Protein AF-A0A2N9JBZ3-F1 (afdb_monomer)

Foldseek 3Di:
DDPLADDLVLVLVLLVLLLVCDPPHPRDDPVSLVSQLSNCLVQQQVVLQVCCCVPPVDHDDSSVLSVLLVVLSNVCSVPPLNVCSNPDPCNSVSSNVSSSVVVVVVVVVVVVVVVVVVVVVVVVVPPDPPDPDDPPPDDDDDDDDDDD

Secondary structure (DSSP, 8-state):
-------HHHHHHHHHHHHH-BTTB----HHHHHHHHHHHHHHTHHHHHHHHHHHH-----HHHHHHHHHHHHHHTTTSHHHHHHHH-S-HHHHHHHHHHHHHHHHHHHHHHHHHHHHHHHHHHHHS---------------------

Radius of gyration: 30.94 Å; Cα contacts (8 Å, |Δi|>4): 109; chains: 1; bounding box: 44×49×118 Å

Structure (mmCIF, N/CA/C/O backbone):
data_AF-A0A2N9JBZ3-F1
#
_entry.id   AF-A0A2N9JBZ3-F1
#
loop_
_atom_site.group_PDB
_atom_site.id
_atom_site.type_symbol
_atom_site.label_atom_id
_atom_site.label_alt_id
_atom_site.label_comp_id
_atom_site.label_asym_id
_atom_site.label_entity_id
_atom_site.label_seq_id
_atom_site.pdbx_PDB_ins_code
_atom_site.Cartn_x
_atom_site.Cartn_y
_atom_site.Cartn_z
_atom_site.occupancy
_atom_site.B_iso_or_equiv
_atom_site.auth_seq_id
_atom_site.auth_comp_id
_atom_site.auth_asym_id
_atom_site.auth_atom_id
_atom_site.pdbx_PDB_model_num
ATOM 1 N N . MET A 1 1 ? 6.261 12.695 -20.247 1.00 36.09 1 MET A N 1
ATOM 2 C CA . MET A 1 1 ? 5.105 11.804 -20.006 1.00 36.09 1 MET A CA 1
ATOM 3 C C . MET A 1 1 ? 5.657 10.422 -19.700 1.00 36.09 1 MET A C 1
ATOM 5 O O . MET A 1 1 ? 6.006 9.692 -20.615 1.00 36.09 1 MET A O 1
ATOM 9 N N . THR A 1 2 ? 5.886 10.118 -18.426 1.00 45.91 2 THR A N 1
ATOM 10 C CA . THR A 1 2 ? 6.447 8.836 -17.981 1.00 45.91 2 THR A CA 1
ATOM 11 C C . THR A 1 2 ? 5.326 7.803 -17.919 1.00 45.91 2 THR A C 1
ATOM 13 O O . THR A 1 2 ? 4.307 8.036 -17.275 1.00 45.91 2 THR A O 1
ATOM 16 N N . ASN A 1 3 ? 5.488 6.685 -18.629 1.00 50.50 3 ASN A N 1
ATOM 17 C CA . ASN A 1 3 ? 4.569 5.548 -18.582 1.00 50.50 3 ASN A CA 1
ATOM 18 C C . ASN A 1 3 ? 4.510 5.013 -17.143 1.00 50.50 3 ASN A C 1
ATOM 20 O O . ASN A 1 3 ? 5.393 4.287 -16.703 1.00 50.50 3 ASN A O 1
ATOM 24 N N . ALA A 1 4 ? 3.490 5.433 -16.396 1.00 57.44 4 ALA A N 1
ATOM 25 C CA . ALA A 1 4 ? 3.392 5.252 -14.949 1.00 57.44 4 ALA A CA 1
ATOM 26 C C . ALA A 1 4 ? 2.826 3.883 -14.522 1.00 57.44 4 ALA A C 1
ATOM 28 O O . ALA A 1 4 ? 2.549 3.656 -13.346 1.00 57.44 4 ALA A O 1
ATOM 29 N N . SER A 1 5 ? 2.640 2.954 -15.460 1.00 71.44 5 SER A N 1
ATOM 30 C CA . SER A 1 5 ? 2.170 1.608 -15.147 1.00 71.44 5 SER A CA 1
ATOM 31 C C . SER A 1 5 ? 3.361 0.676 -14.973 1.00 71.44 5 SER A C 1
ATOM 33 O O . SER A 1 5 ? 3.724 -0.040 -15.909 1.00 71.44 5 SER A O 1
ATOM 35 N N . TRP A 1 6 ? 3.957 0.675 -13.780 1.00 85.69 6 TRP A N 1
ATOM 36 C CA . TRP A 1 6 ? 4.920 -0.370 -13.460 1.00 85.69 6 TRP A CA 1
ATOM 37 C C . TRP A 1 6 ? 4.285 -1.749 -13.652 1.00 85.69 6 TRP A C 1
ATOM 39 O O . TRP A 1 6 ? 3.124 -1.981 -13.280 1.00 85.69 6 TRP A O 1
ATOM 49 N N . ARG A 1 7 ? 5.057 -2.650 -14.251 1.00 88.12 7 ARG A N 1
ATOM 50 C CA . ARG A 1 7 ? 4.755 -4.075 -14.361 1.00 88.12 7 ARG A CA 1
ATOM 51 C C . ARG A 1 7 ? 5.254 -4.822 -13.129 1.00 88.12 7 ARG A C 1
ATOM 53 O O . ARG A 1 7 ? 6.049 -4.315 -12.341 1.00 88.12 7 ARG A O 1
ATOM 60 N N . ASP A 1 8 ? 4.790 -6.052 -12.978 1.00 92.25 8 ASP A N 1
ATOM 61 C CA . ASP A 1 8 ? 5.157 -6.943 -11.874 1.00 92.25 8 ASP A CA 1
ATOM 62 C C . ASP A 1 8 ? 6.672 -7.159 -11.787 1.00 92.25 8 ASP A C 1
ATOM 64 O O . ASP A 1 8 ? 7.244 -7.131 -10.700 1.00 92.25 8 ASP A O 1
ATOM 68 N N . ASP A 1 9 ? 7.339 -7.303 -12.932 1.00 90.56 9 ASP A N 1
ATOM 69 C CA . ASP A 1 9 ? 8.790 -7.492 -12.980 1.00 90.56 9 ASP A CA 1
ATOM 70 C C . ASP A 1 9 ? 9.558 -6.237 -12.557 1.00 90.56 9 ASP A C 1
ATOM 72 O O . ASP A 1 9 ? 10.596 -6.350 -11.911 1.00 90.56 9 ASP A O 1
ATOM 76 N N . GLU A 1 10 ? 9.033 -5.042 -12.843 1.00 92.38 10 GLU A N 1
ATOM 77 C CA . GLU A 1 10 ? 9.632 -3.780 -12.388 1.00 92.38 10 GLU A CA 1
ATOM 78 C C . GLU A 1 10 ? 9.510 -3.635 -10.867 1.00 92.38 10 GLU A C 1
ATOM 80 O O . GLU A 1 10 ? 10.472 -3.244 -10.208 1.00 92.38 10 GLU A O 1
ATOM 85 N N . LEU A 1 11 ? 8.373 -4.046 -10.291 1.00 92.50 11 LEU A N 1
ATOM 86 C CA . LEU A 1 11 ? 8.202 -4.119 -8.839 1.00 92.50 11 LEU A CA 1
ATOM 87 C C . LEU A 1 11 ? 9.192 -5.108 -8.204 1.00 92.50 11 LEU A C 1
ATOM 89 O O . LEU A 1 11 ? 9.850 -4.770 -7.221 1.00 92.50 11 LEU A O 1
ATOM 93 N N . ARG A 1 12 ? 9.338 -6.314 -8.766 1.00 92.38 12 ARG A N 1
ATOM 94 C CA . ARG A 1 12 ? 10.290 -7.318 -8.255 1.00 92.38 12 ARG A CA 1
ATOM 95 C C . ARG A 1 12 ? 11.740 -6.869 -8.410 1.00 92.38 12 ARG A C 1
ATOM 97 O O . ARG A 1 12 ? 12.544 -7.109 -7.509 1.00 92.38 12 ARG A O 1
ATOM 104 N N . ALA A 1 13 ? 12.082 -6.210 -9.516 1.00 91.06 13 ALA A N 1
ATOM 105 C CA . ALA A 1 13 ? 13.412 -5.656 -9.743 1.00 91.06 13 ALA A CA 1
ATOM 106 C C . ALA A 1 13 ? 13.731 -4.560 -8.720 1.00 91.06 13 ALA A C 1
ATOM 108 O O . ALA A 1 13 ? 14.790 -4.596 -8.097 1.00 91.06 13 ALA A O 1
ATOM 109 N N . PHE A 1 14 ? 12.791 -3.644 -8.477 1.00 91.81 14 PHE A N 1
ATOM 110 C CA . PHE A 1 14 ? 12.924 -2.617 -7.447 1.00 91.81 14 PHE A CA 1
ATOM 111 C C . PHE A 1 14 ? 13.066 -3.219 -6.045 1.00 91.81 14 PHE A C 1
ATOM 113 O O . PHE A 1 14 ? 13.975 -2.850 -5.305 1.00 91.81 14 PHE A O 1
ATOM 120 N N . PHE A 1 15 ? 12.233 -4.202 -5.695 1.00 90.50 15 PHE A N 1
ATOM 121 C CA . PHE A 1 15 ? 12.329 -4.894 -4.409 1.00 90.50 15 PHE A CA 1
ATOM 122 C C . PHE A 1 15 ? 13.661 -5.640 -4.242 1.00 90.50 15 PHE A C 1
ATOM 124 O O . PHE A 1 15 ? 14.278 -5.606 -3.178 1.00 90.50 15 PHE A O 1
ATOM 131 N N . SER A 1 16 ? 14.152 -6.267 -5.312 1.00 89.25 16 SER A N 1
ATOM 132 C CA . SER A 1 16 ? 15.467 -6.914 -5.323 1.00 89.25 16 SER A CA 1
ATOM 133 C C . SER A 1 16 ? 16.596 -5.901 -5.141 1.00 89.25 16 SER A C 1
ATOM 135 O O . SER A 1 16 ? 17.533 -6.172 -4.394 1.00 89.25 16 SER A O 1
ATOM 137 N N . ALA A 1 17 ? 16.495 -4.723 -5.764 1.00 88.62 17 ALA A N 1
ATOM 138 C CA . ALA A 1 17 ? 17.455 -3.635 -5.595 1.00 88.62 17 ALA A CA 1
ATOM 139 C C . ALA A 1 17 ? 17.450 -3.079 -4.161 1.00 88.62 17 ALA A C 1
ATOM 141 O O . ALA A 1 17 ? 18.520 -2.848 -3.600 1.00 88.62 17 ALA A O 1
ATOM 142 N N . LEU A 1 18 ? 16.274 -2.937 -3.532 1.00 87.38 18 LEU A N 1
ATOM 143 C CA . LEU A 1 18 ? 16.172 -2.574 -2.113 1.00 87.38 18 LEU A CA 1
ATOM 144 C C . LEU A 1 18 ? 16.892 -3.597 -1.223 1.00 87.38 18 LEU A C 1
ATOM 146 O O . LEU A 1 18 ? 17.635 -3.222 -0.320 1.00 87.38 18 LEU A O 1
ATOM 150 N N . ARG A 1 19 ? 16.712 -4.895 -1.499 1.00 82.06 19 ARG A N 1
ATOM 151 C CA . ARG A 1 19 ? 17.342 -5.985 -0.739 1.00 82.06 19 ARG A CA 1
ATOM 152 C C . ARG A 1 19 ? 18.851 -6.101 -0.989 1.00 82.06 19 ARG A C 1
ATOM 154 O O . ARG A 1 19 ? 19.588 -6.529 -0.105 1.00 82.06 19 ARG A O 1
ATOM 161 N N . GLY A 1 20 ? 19.297 -5.745 -2.192 1.00 71.75 20 GLY A N 1
ATOM 162 C CA . GLY A 1 20 ? 20.695 -5.774 -2.623 1.00 71.75 20 GLY A CA 1
ATOM 163 C C . GLY A 1 20 ? 21.541 -4.598 -2.130 1.00 71.75 20 GLY A C 1
ATOM 164 O O . GLY A 1 20 ? 22.757 -4.635 -2.314 1.00 71.75 20 GLY A O 1
ATOM 165 N N . GLY A 1 21 ? 20.925 -3.588 -1.500 1.00 63.22 21 GLY A N 1
ATOM 166 C CA . GLY A 1 21 ? 21.590 -2.431 -0.898 1.00 63.22 21 GLY A CA 1
ATOM 167 C C . GLY A 1 21 ? 22.561 -2.837 0.214 1.00 63.22 21 GLY A C 1
ATOM 168 O O . GLY A 1 21 ? 22.190 -2.950 1.379 1.00 63.22 21 GLY A O 1
ATOM 169 N N . GLY A 1 22 ? 23.811 -3.076 -0.161 1.00 55.06 22 GLY A N 1
ATOM 170 C CA . GLY A 1 22 ? 24.901 -3.541 0.691 1.00 55.06 22 GLY A CA 1
ATOM 171 C C . GLY A 1 22 ? 26.243 -3.142 0.080 1.00 55.06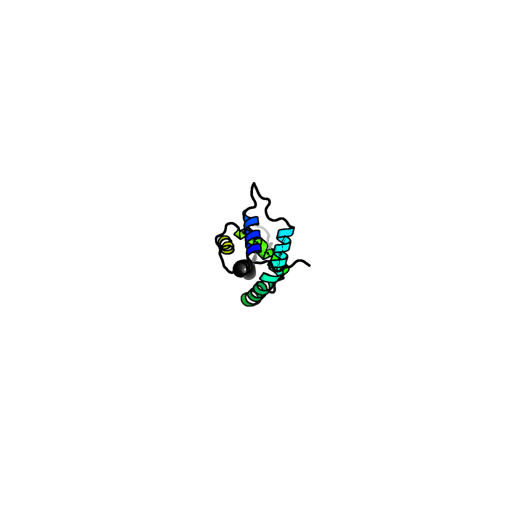 22 GLY A C 1
ATOM 172 O O . GLY A 1 22 ? 26.290 -2.340 -0.844 1.00 55.06 22 GLY A O 1
ATOM 173 N N . ILE A 1 23 ? 27.345 -3.721 0.563 1.00 50.59 23 ILE A N 1
ATOM 174 C CA . ILE A 1 23 ? 28.743 -3.308 0.287 1.00 50.59 23 ILE A CA 1
ATOM 175 C C . ILE A 1 23 ? 29.084 -3.135 -1.222 1.00 50.59 23 ILE A C 1
ATOM 177 O O . ILE A 1 23 ? 30.041 -2.442 -1.552 1.00 50.59 23 ILE A O 1
ATOM 181 N N . PHE A 1 24 ? 28.296 -3.712 -2.144 1.00 52.41 24 PHE A N 1
ATOM 182 C CA . PHE A 1 24 ? 28.513 -3.674 -3.600 1.00 52.41 24 PHE A CA 1
ATOM 183 C C . PHE A 1 24 ? 27.399 -3.002 -4.427 1.00 52.41 24 PHE A C 1
ATOM 185 O O . PHE A 1 24 ? 27.523 -2.930 -5.648 1.00 52.41 24 PHE A O 1
ATOM 192 N N . SER A 1 25 ? 26.325 -2.507 -3.805 1.00 58.25 25 SER A N 1
ATOM 193 C CA . SER A 1 25 ? 25.254 -1.783 -4.501 1.00 58.25 25 SER A CA 1
ATOM 194 C C . SER A 1 25 ? 24.715 -0.687 -3.598 1.00 58.25 25 SER A C 1
ATOM 196 O O . SER A 1 25 ? 24.200 -0.969 -2.515 1.00 58.25 25 SER A O 1
ATOM 198 N N . ALA A 1 26 ? 24.764 0.559 -4.068 1.00 64.38 26 ALA A N 1
ATOM 199 C CA . ALA A 1 26 ? 23.834 1.560 -3.569 1.00 64.38 26 ALA A CA 1
ATOM 200 C C . ALA A 1 26 ? 22.426 1.018 -3.864 1.00 64.38 26 ALA A C 1
ATOM 202 O O . ALA A 1 26 ? 22.199 0.482 -4.950 1.00 64.38 26 ALA A O 1
ATOM 203 N N . GLY A 1 27 ? 21.516 1.038 -2.891 1.00 73.12 27 GLY A N 1
ATOM 204 C CA . GLY A 1 27 ? 20.118 0.671 -3.134 1.00 73.12 27 GLY A CA 1
ATOM 205 C C . GLY A 1 27 ? 19.480 1.565 -4.213 1.00 73.12 27 GLY A C 1
ATOM 206 O O . GLY A 1 27 ? 20.172 2.359 -4.853 1.00 73.12 27 GLY A O 1
ATOM 207 N N . PRO A 1 28 ? 18.160 1.484 -4.430 1.00 81.25 28 PRO A N 1
ATOM 208 C CA . PRO A 1 28 ? 17.504 2.395 -5.359 1.00 81.25 28 PRO A CA 1
ATOM 209 C C . PRO A 1 28 ? 17.795 3.855 -4.996 1.00 81.25 28 PRO A C 1
ATOM 211 O O . PRO A 1 28 ? 17.789 4.234 -3.818 1.00 81.25 28 PRO A O 1
ATOM 214 N N . ASP A 1 29 ? 18.059 4.650 -6.028 1.00 85.88 29 ASP A N 1
ATOM 215 C CA . ASP A 1 29 ? 18.169 6.097 -5.922 1.00 85.88 29 ASP A CA 1
ATOM 216 C C . ASP A 1 29 ? 16.796 6.735 -5.662 1.00 85.88 29 ASP A C 1
ATOM 218 O O . ASP A 1 29 ? 15.745 6.079 -5.688 1.00 85.88 29 ASP A O 1
ATOM 222 N N . ASP A 1 30 ? 16.809 8.032 -5.372 1.00 87.88 30 ASP A N 1
ATOM 223 C CA . ASP A 1 30 ? 15.587 8.774 -5.068 1.00 87.88 30 ASP A CA 1
ATOM 224 C C . ASP A 1 30 ? 14.643 8.827 -6.278 1.00 87.88 30 ASP A C 1
ATOM 226 O O . ASP A 1 30 ? 13.433 8.686 -6.115 1.00 87.88 30 ASP A O 1
ATOM 230 N N . ASP A 1 31 ? 15.179 8.855 -7.501 1.00 89.56 31 ASP A N 1
ATOM 231 C CA . ASP A 1 31 ? 14.385 8.779 -8.731 1.00 89.56 31 ASP A CA 1
ATOM 232 C C . ASP A 1 31 ? 13.639 7.437 -8.865 1.00 89.56 31 ASP A C 1
ATOM 234 O O . ASP A 1 31 ? 12.492 7.381 -9.322 1.00 89.56 31 ASP A O 1
ATOM 238 N N . ALA A 1 32 ? 14.258 6.315 -8.487 1.00 90.00 32 ALA A N 1
ATOM 239 C CA . ALA A 1 32 ? 13.603 5.011 -8.462 1.00 90.00 32 ALA A CA 1
ATOM 240 C C . ALA A 1 32 ? 12.519 4.940 -7.379 1.00 90.00 32 ALA A C 1
ATOM 242 O O . ALA A 1 32 ? 11.447 4.385 -7.643 1.00 90.00 32 ALA A O 1
ATOM 243 N N . ARG A 1 33 ? 12.759 5.533 -6.201 1.00 92.25 33 ARG A N 1
ATOM 244 C CA . ARG A 1 33 ? 11.739 5.662 -5.146 1.00 92.25 33 ARG A CA 1
ATOM 245 C C . ARG A 1 33 ? 10.554 6.502 -5.617 1.00 92.25 33 ARG A C 1
ATOM 247 O O . ARG A 1 33 ? 9.413 6.075 -5.457 1.00 92.25 33 ARG A O 1
ATOM 254 N N . ASP A 1 34 ? 10.800 7.631 -6.269 1.00 93.19 34 ASP A N 1
ATOM 255 C CA . ASP A 1 34 ? 9.747 8.509 -6.787 1.00 93.19 34 ASP A CA 1
ATOM 256 C C . ASP A 1 34 ? 8.926 7.833 -7.889 1.00 93.19 34 ASP A C 1
ATOM 258 O O . ASP A 1 34 ? 7.694 7.925 -7.912 1.00 93.19 34 ASP A O 1
ATOM 262 N N . ARG A 1 35 ? 9.580 7.067 -8.771 1.00 92.81 35 ARG A N 1
ATOM 263 C CA . ARG A 1 35 ? 8.879 6.246 -9.769 1.00 92.81 35 ARG A CA 1
ATOM 264 C C . ARG A 1 35 ? 8.028 5.153 -9.126 1.00 92.81 35 ARG A C 1
ATOM 266 O O . ARG A 1 35 ? 6.906 4.932 -9.588 1.00 92.81 35 ARG A O 1
ATOM 273 N N . PHE A 1 36 ? 8.518 4.508 -8.067 1.00 94.44 36 PHE A N 1
ATOM 274 C CA . PHE A 1 36 ? 7.717 3.562 -7.292 1.00 94.44 36 PHE A CA 1
ATOM 275 C C . PHE A 1 36 ? 6.500 4.255 -6.666 1.00 94.44 36 PHE A C 1
ATOM 277 O O . PHE A 1 36 ? 5.385 3.763 -6.818 1.00 94.44 36 PHE A O 1
ATOM 284 N N . ILE A 1 37 ? 6.679 5.416 -6.024 1.00 94.81 37 ILE A N 1
ATOM 285 C CA . ILE A 1 37 ? 5.588 6.186 -5.404 1.00 94.81 37 ILE A CA 1
ATOM 286 C C . ILE A 1 37 ? 4.525 6.550 -6.448 1.00 94.81 37 ILE A C 1
ATOM 288 O O . ILE A 1 37 ? 3.332 6.354 -6.209 1.00 94.81 37 ILE A O 1
ATOM 292 N N . ALA A 1 38 ? 4.933 7.014 -7.631 1.00 94.38 38 ALA A N 1
ATOM 293 C CA . ALA A 1 38 ? 4.009 7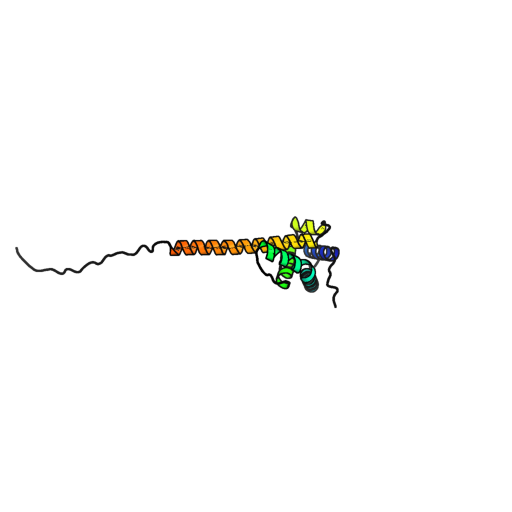.326 -8.718 1.00 94.38 38 ALA A CA 1
ATOM 294 C C . ALA A 1 38 ? 3.210 6.090 -9.177 1.00 94.38 38 ALA A C 1
ATOM 296 O O . ALA A 1 38 ? 1.994 6.172 -9.363 1.00 94.38 38 ALA A O 1
ATOM 297 N N . ALA A 1 39 ? 3.863 4.932 -9.313 1.00 94.25 39 ALA A N 1
ATOM 298 C CA . ALA A 1 39 ? 3.195 3.683 -9.673 1.00 94.25 39 ALA A CA 1
ATOM 299 C C . ALA A 1 39 ? 2.248 3.186 -8.566 1.00 94.25 39 ALA A C 1
ATOM 301 O O . ALA A 1 39 ? 1.112 2.796 -8.845 1.00 94.25 39 ALA A O 1
ATOM 302 N N . ALA A 1 40 ? 2.680 3.249 -7.305 1.00 95.06 40 ALA A N 1
ATOM 303 C CA . ALA A 1 40 ? 1.895 2.887 -6.129 1.00 95.06 40 ALA A CA 1
ATOM 304 C C . ALA A 1 40 ? 0.628 3.743 -6.011 1.00 95.06 40 ALA A C 1
ATOM 306 O O . ALA A 1 40 ? -0.460 3.214 -5.779 1.00 95.06 40 ALA A O 1
ATOM 307 N N . ARG A 1 41 ? 0.735 5.052 -6.253 1.00 95.19 41 ARG A N 1
ATOM 308 C CA . ARG A 1 41 ? -0.413 5.966 -6.270 1.00 95.19 41 ARG A CA 1
ATOM 309 C C . ARG A 1 41 ? -1.473 5.542 -7.290 1.00 95.19 41 ARG A C 1
ATOM 311 O O . ARG A 1 41 ? -2.661 5.667 -7.019 1.00 95.19 41 ARG A O 1
ATOM 318 N N . LEU A 1 42 ? -1.064 5.041 -8.454 1.00 93.12 42 LEU A N 1
ATOM 319 C CA . LEU A 1 42 ? -1.996 4.641 -9.511 1.00 93.12 42 LEU A CA 1
ATOM 320 C C . LEU A 1 42 ? -2.562 3.233 -9.311 1.00 93.12 42 LEU A C 1
ATOM 322 O O . LEU A 1 42 ? -3.735 3.005 -9.596 1.00 93.12 42 LEU A O 1
ATOM 326 N N . ARG A 1 43 ? -1.738 2.286 -8.849 1.00 91.88 43 ARG A N 1
ATOM 327 C CA . ARG A 1 43 ? -2.104 0.862 -8.780 1.00 91.88 43 ARG A CA 1
ATOM 328 C C . ARG A 1 43 ? -2.627 0.426 -7.415 1.00 91.88 43 ARG A C 1
ATOM 330 O O . ARG A 1 43 ? -3.568 -0.356 -7.362 1.00 91.88 43 ARG A O 1
ATOM 337 N N . LEU A 1 44 ? -2.014 0.900 -6.330 1.00 94.00 44 LEU A N 1
ATOM 338 C CA . LEU A 1 44 ? -2.339 0.476 -4.962 1.00 94.00 44 LEU A CA 1
ATOM 339 C C . LEU A 1 44 ? -3.405 1.373 -4.342 1.00 94.00 44 LEU A C 1
ATOM 341 O O . LEU A 1 44 ? -4.371 0.876 -3.765 1.00 94.00 44 LEU A O 1
ATOM 345 N N . ALA A 1 45 ? -3.230 2.695 -4.447 1.00 94.94 45 ALA A N 1
ATOM 346 C CA . ALA A 1 45 ? -4.019 3.636 -3.658 1.00 94.94 45 ALA A CA 1
ATOM 347 C C . ALA A 1 45 ? -5.543 3.489 -3.827 1.00 94.94 45 ALA A C 1
ATOM 349 O O . ALA A 1 45 ? -6.210 3.439 -2.793 1.00 94.94 45 ALA A O 1
ATOM 350 N N . PRO A 1 46 ? -6.107 3.327 -5.044 1.00 95.50 46 PRO A N 1
ATOM 351 C CA . PRO A 1 46 ? -7.557 3.198 -5.206 1.00 95.50 46 PRO A CA 1
ATOM 352 C C . PRO A 1 46 ? -8.138 2.000 -4.447 1.00 95.50 46 PRO A C 1
ATOM 354 O O . PRO A 1 46 ? -9.176 2.108 -3.792 1.00 95.50 46 PRO A O 1
ATOM 357 N N . GLU A 1 47 ? -7.450 0.859 -4.493 1.00 95.69 47 GLU A N 1
ATOM 358 C CA . GLU A 1 47 ? -7.918 -0.364 -3.846 1.00 95.69 47 GLU A CA 1
ATOM 359 C C . GLU A 1 47 ? -7.716 -0.318 -2.327 1.00 95.69 47 GLU A C 1
ATOM 361 O O . GLU A 1 47 ? -8.614 -0.693 -1.570 1.00 95.69 47 GLU A O 1
ATOM 366 N N . VAL A 1 48 ? -6.580 0.214 -1.863 1.00 96.00 48 VAL A N 1
ATOM 367 C CA . VAL A 1 48 ? -6.329 0.438 -0.431 1.00 96.00 48 VAL A CA 1
ATOM 368 C C . VAL A 1 48 ? -7.373 1.391 0.156 1.00 96.00 48 VAL A C 1
ATOM 370 O O . VAL A 1 48 ? -7.973 1.079 1.183 1.00 96.00 48 VAL A O 1
ATOM 373 N N . GLN A 1 49 ? -7.630 2.527 -0.497 1.00 96.44 49 GLN A N 1
ATOM 374 C CA . GLN A 1 49 ? -8.625 3.515 -0.066 1.00 96.44 49 GLN A CA 1
ATOM 375 C C . GLN A 1 49 ? -10.021 2.899 0.022 1.00 96.44 49 GLN A C 1
ATOM 377 O O . GLN A 1 49 ? -10.695 3.047 1.041 1.00 96.44 49 GLN A O 1
ATOM 382 N N . ARG A 1 50 ? -10.438 2.153 -1.009 1.00 96.25 50 ARG A N 1
ATOM 383 C CA . ARG A 1 50 ? -11.734 1.463 -1.031 1.00 96.25 50 ARG A CA 1
ATOM 384 C C . ARG A 1 50 ? -11.883 0.500 0.147 1.00 96.25 50 ARG A C 1
ATOM 386 O O . ARG A 1 50 ? -12.912 0.512 0.826 1.00 96.25 50 ARG A O 1
ATOM 393 N N . ARG A 1 51 ? -10.860 -0.320 0.407 1.00 95.56 51 ARG A N 1
ATOM 394 C CA . ARG A 1 51 ? -10.870 -1.294 1.508 1.00 95.56 51 ARG A CA 1
ATOM 395 C C . ARG A 1 51 ? -10.847 -0.621 2.872 1.00 95.56 51 ARG A C 1
ATOM 397 O O . ARG A 1 51 ? -11.635 -0.997 3.727 1.00 95.56 51 ARG A O 1
ATOM 404 N N . LEU A 1 52 ? -10.008 0.392 3.082 1.00 93.88 52 LEU A N 1
ATOM 405 C CA . LEU A 1 52 ? -9.944 1.107 4.361 1.00 93.88 52 LEU A CA 1
ATOM 406 C C . LEU A 1 52 ? -11.237 1.869 4.661 1.00 93.88 52 LEU A C 1
ATOM 408 O O . LEU A 1 52 ? -11.719 1.832 5.793 1.00 93.88 52 LEU A O 1
ATOM 412 N N . LEU A 1 53 ? -11.848 2.495 3.656 1.00 93.75 53 LEU A N 1
ATOM 413 C CA . LEU A 1 53 ? -13.149 3.130 3.828 1.00 93.75 53 LEU A CA 1
ATOM 414 C C . LEU A 1 53 ? -14.217 2.103 4.231 1.00 93.75 53 LEU A C 1
ATOM 416 O O . LEU A 1 53 ? -15.004 2.364 5.134 1.00 93.75 53 LEU A O 1
ATOM 420 N N . THR A 1 54 ? -14.209 0.925 3.607 1.00 93.00 54 THR A N 1
ATOM 421 C CA . THR A 1 54 ? -15.168 -0.152 3.906 1.00 93.00 54 THR A CA 1
ATOM 422 C C . THR A 1 54 ? -14.936 -0.765 5.292 1.00 93.00 54 THR A C 1
ATOM 424 O O . THR A 1 54 ? -15.881 -0.965 6.049 1.00 93.00 54 THR A O 1
ATOM 427 N N . ASP A 1 55 ? -13.682 -1.045 5.640 1.00 88.88 55 ASP A N 1
ATOM 428 C CA . ASP A 1 55 ? -13.318 -1.801 6.840 1.00 88.88 55 ASP A CA 1
ATOM 429 C C . ASP A 1 55 ? -13.292 -0.952 8.114 1.00 88.88 55 ASP A C 1
ATOM 431 O O . ASP A 1 55 ? -13.580 -1.456 9.203 1.00 88.88 55 ASP A O 1
ATOM 435 N N . VAL A 1 56 ? -12.847 0.304 8.007 1.00 87.19 56 VAL A N 1
ATOM 436 C CA . VAL A 1 56 ? -12.613 1.183 9.165 1.00 87.19 56 VAL A CA 1
ATOM 437 C C . VAL A 1 56 ? -13.284 2.551 9.041 1.00 87.19 56 VAL A C 1
ATOM 439 O O . VAL A 1 56 ? -13.188 3.345 9.974 1.00 87.19 56 VAL A O 1
ATOM 442 N N . GLY A 1 57 ? -13.967 2.847 7.931 1.00 87.69 57 GLY A N 1
ATOM 443 C CA . GLY A 1 57 ? -14.656 4.127 7.734 1.00 87.69 57 GLY A CA 1
ATOM 444 C C . GLY A 1 57 ? -13.715 5.323 7.571 1.00 87.69 57 GLY A C 1
ATOM 445 O O . GLY A 1 57 ? -14.149 6.463 7.715 1.00 87.69 57 GLY A O 1
ATOM 446 N N . ALA A 1 58 ? -12.425 5.085 7.312 1.00 84.50 58 ALA A N 1
ATOM 447 C CA . ALA A 1 58 ? -11.419 6.137 7.228 1.00 84.50 58 ALA A CA 1
ATOM 448 C C . ALA A 1 58 ? -11.161 6.539 5.773 1.00 84.50 58 ALA A C 1
ATOM 450 O O . ALA A 1 58 ? -10.851 5.697 4.931 1.00 84.50 58 ALA A O 1
ATOM 451 N N . VAL A 1 59 ? -11.234 7.843 5.501 1.00 89.44 59 VAL A N 1
ATOM 452 C CA . VAL A 1 59 ? -10.764 8.425 4.240 1.00 89.44 59 VAL A CA 1
ATOM 453 C C . VAL A 1 59 ? -9.253 8.615 4.331 1.00 89.44 59 VAL A C 1
ATOM 455 O O . VAL A 1 59 ? -8.753 9.157 5.317 1.00 89.44 59 VAL A O 1
ATOM 458 N N . THR A 1 60 ? -8.527 8.172 3.309 1.00 92.31 60 THR A N 1
ATOM 459 C CA . THR A 1 60 ? -7.067 8.283 3.236 1.00 92.31 60 THR A CA 1
ATOM 460 C C . THR A 1 60 ? -6.629 9.006 1.971 1.00 92.31 60 THR A C 1
ATOM 462 O O . THR A 1 60 ? -7.315 8.981 0.950 1.00 92.31 60 THR A O 1
ATOM 465 N N . ASP A 1 61 ? -5.474 9.661 2.043 1.00 94.75 61 ASP A N 1
ATOM 466 C CA . ASP A 1 61 ? -4.852 10.339 0.909 1.00 94.75 61 ASP A CA 1
ATOM 467 C C . ASP A 1 61 ? -4.033 9.360 0.046 1.00 94.75 61 ASP A C 1
ATOM 469 O O . ASP A 1 61 ? -3.356 8.472 0.570 1.00 94.75 61 ASP A O 1
ATOM 473 N N . ALA A 1 62 ? -4.090 9.522 -1.278 1.00 94.31 62 ALA A N 1
ATOM 474 C CA . ALA A 1 62 ? -3.448 8.603 -2.218 1.00 94.31 62 ALA A CA 1
ATOM 475 C C . ALA A 1 62 ? -1.914 8.695 -2.171 1.00 94.31 62 ALA A C 1
ATOM 477 O O . ALA A 1 62 ? -1.232 7.672 -2.266 1.00 94.31 62 ALA A O 1
ATOM 478 N N . ASP A 1 63 ? -1.375 9.902 -1.984 1.00 95.88 63 ASP A N 1
ATOM 479 C CA . ASP A 1 63 ? 0.066 10.130 -1.863 1.00 95.88 63 ASP A CA 1
ATOM 480 C C . ASP A 1 63 ? 0.600 9.608 -0.519 1.00 95.88 63 ASP A C 1
ATOM 482 O O . ASP A 1 63 ? 1.699 9.049 -0.454 1.00 95.88 63 ASP A O 1
ATOM 486 N N . GLY A 1 64 ? -0.189 9.732 0.550 1.00 95.62 64 GLY A N 1
ATOM 487 C CA . GLY A 1 64 ? 0.080 9.113 1.847 1.00 95.62 64 GLY A CA 1
ATOM 488 C C . GLY A 1 64 ? 0.105 7.585 1.773 1.00 95.62 64 GLY A C 1
ATOM 489 O O . GLY A 1 64 ? 1.034 6.964 2.287 1.00 95.62 64 GLY A O 1
ATOM 490 N N . VAL A 1 65 ? -0.860 6.972 1.079 1.00 96.19 65 VAL A N 1
ATOM 491 C CA . VAL A 1 65 ? -0.883 5.515 0.855 1.00 96.19 65 VAL A CA 1
ATOM 492 C C . VAL A 1 65 ? 0.334 5.054 0.053 1.00 96.19 65 VAL A C 1
ATOM 494 O O . VAL A 1 65 ? 0.950 4.054 0.413 1.00 96.19 65 VAL A O 1
ATOM 497 N N . ALA A 1 66 ? 0.714 5.778 -1.001 1.00 96.50 66 ALA A N 1
ATOM 498 C CA . ALA A 1 66 ? 1.877 5.427 -1.814 1.00 96.50 66 ALA A CA 1
ATOM 499 C C . ALA A 1 66 ? 3.191 5.471 -1.012 1.00 96.50 66 ALA A C 1
ATOM 501 O O . ALA A 1 66 ? 4.021 4.571 -1.134 1.00 96.50 66 ALA A O 1
ATOM 502 N N . ARG A 1 67 ? 3.361 6.473 -0.139 1.00 95.94 67 ARG A N 1
ATOM 503 C CA . ARG A 1 67 ? 4.519 6.554 0.769 1.00 95.94 67 ARG A CA 1
ATOM 504 C C . ARG A 1 67 ? 4.504 5.463 1.836 1.00 95.94 67 ARG A C 1
ATOM 506 O O . ARG A 1 67 ? 5.540 4.860 2.093 1.00 95.94 67 ARG A O 1
ATOM 513 N N . ALA A 1 68 ? 3.338 5.167 2.409 1.00 95.75 68 ALA A N 1
ATOM 514 C CA . ALA A 1 68 ? 3.190 4.056 3.347 1.00 95.75 68 ALA A CA 1
ATOM 515 C C . ALA A 1 68 ? 3.529 2.711 2.687 1.00 95.75 68 ALA A C 1
ATOM 517 O O . ALA A 1 68 ? 4.135 1.853 3.319 1.00 95.75 68 ALA A O 1
ATOM 518 N N . ALA A 1 69 ? 3.193 2.534 1.405 1.00 96.44 69 ALA A N 1
ATOM 519 C CA . ALA A 1 69 ? 3.569 1.342 0.657 1.00 96.44 69 ALA A CA 1
ATOM 520 C C . ALA A 1 69 ? 5.088 1.174 0.535 1.00 96.44 69 ALA A C 1
ATOM 522 O O . ALA A 1 69 ? 5.569 0.051 0.660 1.00 96.44 69 ALA A O 1
ATOM 523 N N . LEU A 1 70 ? 5.836 2.266 0.336 1.00 95.12 70 LEU A N 1
ATOM 524 C CA . LEU A 1 70 ? 7.300 2.223 0.297 1.00 95.12 70 LEU A CA 1
ATOM 525 C C . LEU A 1 70 ? 7.880 1.819 1.660 1.00 95.12 70 LEU A C 1
ATOM 527 O O . LEU A 1 70 ? 8.686 0.899 1.722 1.00 95.12 70 LEU A O 1
ATOM 531 N N . ASP A 1 71 ? 7.411 2.436 2.747 1.00 94.31 71 ASP A N 1
ATOM 532 C CA . ASP A 1 71 ? 7.853 2.119 4.117 1.00 94.31 71 ASP A CA 1
ATOM 533 C C . ASP A 1 71 ? 7.538 0.659 4.502 1.00 94.31 71 ASP A C 1
ATOM 535 O O . ASP A 1 71 ? 8.391 -0.055 5.026 1.00 94.31 71 ASP A O 1
ATOM 539 N N . VAL A 1 72 ? 6.342 0.157 4.168 1.00 94.19 72 VAL A N 1
ATOM 540 C CA . VAL A 1 72 ? 5.984 -1.262 4.362 1.00 94.19 72 VAL A CA 1
ATOM 541 C C . VAL A 1 72 ? 6.921 -2.180 3.581 1.00 94.19 72 VAL A C 1
ATOM 543 O O . VAL A 1 72 ? 7.368 -3.200 4.106 1.00 94.19 72 VAL A O 1
ATOM 546 N N . LEU A 1 73 ? 7.236 -1.822 2.337 1.00 91.56 73 LEU A N 1
ATOM 547 C CA . LEU A 1 73 ? 8.125 -2.602 1.487 1.00 91.56 73 LEU A CA 1
ATOM 548 C C . LEU A 1 73 ? 9.554 -2.656 2.055 1.00 91.56 73 LEU A C 1
ATOM 550 O O . LEU A 1 73 ? 10.158 -3.728 2.081 1.00 91.56 73 LEU A O 1
ATOM 554 N N . GLU A 1 74 ? 10.067 -1.530 2.556 1.00 90.81 74 GLU A N 1
ATOM 555 C CA . GLU A 1 74 ? 11.383 -1.424 3.199 1.00 90.81 74 GLU A CA 1
ATOM 556 C C . GLU A 1 74 ? 11.458 -2.205 4.524 1.00 90.81 74 GLU A C 1
ATOM 558 O O . GLU A 1 74 ? 12.481 -2.816 4.838 1.00 90.81 74 GLU A O 1
ATOM 563 N N . ARG A 1 75 ? 10.366 -2.276 5.291 1.00 90.00 75 ARG A N 1
ATOM 564 C CA . ARG A 1 75 ? 10.310 -3.095 6.516 1.00 90.00 75 ARG A CA 1
ATOM 565 C C . ARG A 1 75 ? 10.270 -4.593 6.232 1.00 90.00 75 ARG A C 1
ATOM 567 O O . ARG A 1 75 ? 10.832 -5.383 6.987 1.00 90.00 75 ARG A O 1
ATOM 574 N N . GLU A 1 76 ? 9.621 -4.995 5.145 1.00 87.38 76 GLU A N 1
ATOM 575 C CA . GLU A 1 76 ? 9.418 -6.404 4.793 1.00 87.38 76 GLU A CA 1
ATOM 576 C C . GLU A 1 76 ? 10.574 -7.013 3.978 1.00 87.38 76 GLU A C 1
ATOM 578 O O . GLU A 1 76 ? 10.486 -8.176 3.581 1.00 87.38 76 GLU A O 1
ATOM 583 N N . LEU A 1 77 ? 11.685 -6.292 3.766 1.00 84.25 77 LEU A N 1
ATOM 584 C CA . LEU A 1 77 ? 12.804 -6.710 2.899 1.00 84.25 77 LEU A CA 1
ATOM 585 C C . LEU A 1 77 ? 13.339 -8.121 3.171 1.00 84.25 77 LEU A C 1
ATOM 587 O O . LEU A 1 77 ? 13.678 -8.858 2.242 1.00 84.25 77 LEU A O 1
ATOM 591 N N . TRP A 1 78 ? 13.397 -8.506 4.444 1.00 81.50 78 TRP A N 1
ATOM 592 C CA . TRP A 1 78 ? 13.893 -9.813 4.894 1.00 81.50 78 TRP A CA 1
ATOM 593 C C . TRP A 1 78 ? 12.793 -10.677 5.522 1.00 81.50 78 TRP A C 1
ATOM 595 O O . TRP A 1 78 ? 13.063 -11.754 6.055 1.00 81.50 78 TRP A O 1
ATOM 605 N N . GLY A 1 79 ? 11.546 -10.211 5.458 1.00 86.00 79 GLY A N 1
ATOM 606 C CA . GLY A 1 79 ? 10.386 -10.881 6.020 1.00 86.00 79 GLY A CA 1
ATOM 607 C C . GLY A 1 79 ? 9.874 -12.026 5.146 1.00 86.00 79 GLY A C 1
ATOM 608 O O . GLY A 1 79 ? 10.100 -12.103 3.932 1.00 86.00 79 GLY A O 1
ATOM 609 N N . LYS A 1 80 ? 9.089 -12.919 5.763 1.00 86.62 80 LYS A N 1
ATOM 610 C CA . LYS A 1 80 ? 8.333 -13.946 5.025 1.00 86.62 80 LYS A CA 1
ATOM 611 C C . LYS A 1 80 ? 7.369 -13.299 4.026 1.00 86.62 80 LYS A C 1
ATOM 613 O O . LYS A 1 80 ? 7.222 -13.799 2.917 1.00 86.62 80 LYS A O 1
ATOM 618 N N . ALA A 1 81 ? 6.746 -12.179 4.401 1.00 85.06 81 ALA A N 1
ATOM 619 C CA . ALA A 1 81 ? 5.856 -11.428 3.522 1.00 85.06 81 ALA A CA 1
ATOM 620 C C . ALA A 1 81 ? 6.599 -10.804 2.329 1.00 85.06 81 ALA A C 1
ATOM 622 O O . ALA A 1 81 ? 6.066 -10.851 1.223 1.00 85.06 81 ALA A O 1
ATOM 623 N N . GLY A 1 82 ? 7.834 -10.326 2.514 1.00 85.94 82 GLY A N 1
ATOM 624 C CA . GLY A 1 82 ? 8.690 -9.885 1.409 1.00 85.94 82 GLY A CA 1
ATOM 625 C C . GLY A 1 82 ? 9.106 -11.014 0.465 1.00 85.94 82 GLY A C 1
ATOM 626 O O . GLY A 1 82 ? 9.123 -10.838 -0.748 1.00 85.94 82 GLY A O 1
ATOM 627 N N . THR A 1 83 ? 9.358 -12.218 0.988 1.00 90.75 83 THR A N 1
ATOM 628 C CA . THR A 1 83 ? 9.659 -13.390 0.140 1.00 90.75 83 THR A CA 1
ATOM 629 C C . THR A 1 83 ? 8.500 -13.711 -0.809 1.00 90.75 83 THR A C 1
ATOM 631 O O . THR A 1 83 ? 8.731 -14.017 -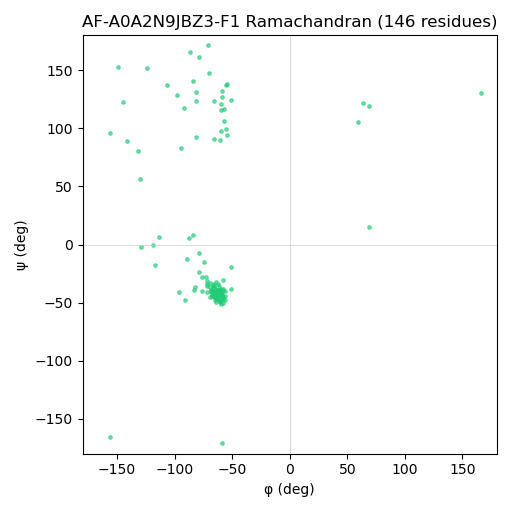1.978 1.00 90.75 83 THR A O 1
ATOM 634 N N . TRP A 1 84 ? 7.254 -13.578 -0.343 1.00 92.69 84 TRP A N 1
ATOM 635 C CA . TRP A 1 84 ? 6.070 -13.793 -1.177 1.00 92.69 84 TRP A CA 1
ATOM 636 C C . TRP A 1 84 ? 5.971 -12.825 -2.361 1.00 92.69 84 TRP A C 1
ATOM 638 O O . TRP A 1 84 ? 5.559 -13.265 -3.431 1.00 92.69 84 TRP A O 1
ATOM 648 N N . LEU A 1 85 ? 6.420 -11.568 -2.230 1.00 91.12 85 LEU A N 1
ATOM 649 C CA . LEU A 1 85 ? 6.445 -10.601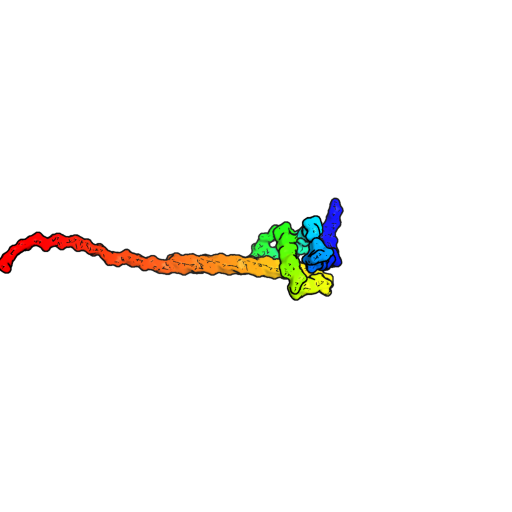 -3.344 1.00 91.12 85 LEU A CA 1
ATOM 650 C C . LEU A 1 85 ? 7.274 -11.090 -4.538 1.00 91.12 85 LEU A C 1
ATOM 652 O O . LEU A 1 85 ? 6.961 -10.774 -5.685 1.00 91.12 85 LEU A O 1
ATOM 656 N N . MET A 1 86 ? 8.312 -11.887 -4.282 1.00 91.19 86 MET A N 1
ATOM 657 C CA . MET A 1 86 ? 9.193 -12.402 -5.330 1.00 91.19 86 MET A CA 1
ATOM 658 C C . MET A 1 86 ? 8.608 -13.590 -6.090 1.00 91.19 86 MET A C 1
ATOM 660 O O . MET A 1 86 ? 9.008 -13.830 -7.226 1.00 91.19 86 MET A O 1
ATOM 664 N N . VAL A 1 87 ? 7.680 -14.333 -5.484 1.00 92.81 87 VAL A N 1
ATOM 665 C CA . VAL A 1 87 ? 7.210 -15.625 -6.017 1.00 92.81 87 VAL A CA 1
ATOM 666 C C . VAL A 1 87 ? 5.728 -15.644 -6.384 1.00 92.81 87 VAL A C 1
ATOM 668 O O . VAL A 1 87 ? 5.298 -16.525 -7.121 1.00 92.81 87 VAL A O 1
ATOM 671 N N . THR A 1 88 ? 4.934 -14.695 -5.886 1.00 93.81 88 THR A N 1
ATOM 672 C CA . THR A 1 88 ? 3.505 -14.604 -6.211 1.00 93.81 88 THR A CA 1
ATOM 673 C C . THR A 1 88 ? 3.278 -14.178 -7.661 1.00 93.81 88 THR A C 1
ATOM 675 O O . THR A 1 88 ? 4.043 -13.382 -8.207 1.00 93.81 88 THR A O 1
ATOM 678 N N . VAL A 1 89 ? 2.192 -14.667 -8.265 1.00 93.94 89 VAL A N 1
ATOM 679 C CA . VAL A 1 89 ? 1.724 -14.252 -9.600 1.00 93.94 89 VAL A CA 1
ATOM 680 C C . VAL A 1 89 ? 1.071 -12.867 -9.602 1.00 93.94 89 VAL A C 1
ATOM 682 O O . VAL A 1 89 ? 0.917 -12.291 -10.668 1.00 93.94 89 VAL A O 1
ATOM 685 N N . ASP A 1 90 ? 0.714 -12.339 -8.427 1.00 93.62 90 ASP A N 1
ATOM 686 C CA . ASP A 1 90 ? 0.129 -11.004 -8.252 1.00 93.62 90 ASP A CA 1
ATOM 687 C C . ASP A 1 90 ? 0.854 -10.238 -7.126 1.00 93.62 90 ASP A C 1
ATOM 689 O O . ASP A 1 90 ? 0.415 -10.229 -5.968 1.00 93.62 90 ASP A O 1
ATOM 693 N N . PRO A 1 91 ? 2.025 -9.640 -7.415 1.00 94.12 91 PRO A N 1
ATOM 694 C CA . PRO A 1 91 ? 2.824 -8.957 -6.401 1.00 94.12 91 PRO A CA 1
ATOM 695 C C . PRO A 1 91 ? 2.206 -7.625 -5.966 1.00 94.12 91 PRO A C 1
ATOM 697 O O . PRO A 1 91 ? 2.376 -7.226 -4.814 1.00 94.12 91 PRO A O 1
ATOM 700 N N . TRP A 1 92 ? 1.439 -6.962 -6.837 1.00 94.81 92 TRP A N 1
ATOM 701 C CA . TRP A 1 92 ? 0.718 -5.736 -6.486 1.00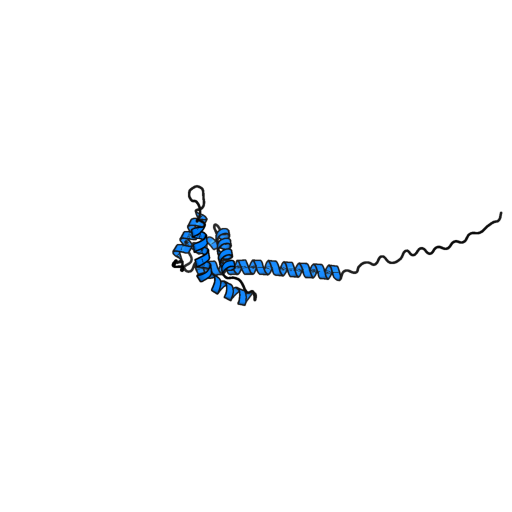 94.81 92 TRP A CA 1
ATOM 702 C C . TRP A 1 92 ? -0.465 -6.013 -5.559 1.00 94.81 92 TRP A C 1
ATOM 704 O O . TRP A 1 92 ? -0.667 -5.263 -4.600 1.00 94.81 92 TRP A O 1
ATOM 714 N N . GLY A 1 93 ? -1.221 -7.088 -5.794 1.00 94.88 93 GLY A N 1
ATOM 715 C CA . GLY A 1 93 ? -2.277 -7.529 -4.885 1.00 94.88 93 GLY A CA 1
ATOM 716 C C . GLY A 1 93 ? -1.720 -7.895 -3.513 1.00 94.88 93 GLY A C 1
ATOM 717 O O . GLY A 1 93 ? -2.196 -7.386 -2.500 1.00 94.88 93 GLY A O 1
ATOM 718 N N . HIS A 1 94 ? -0.629 -8.666 -3.467 1.0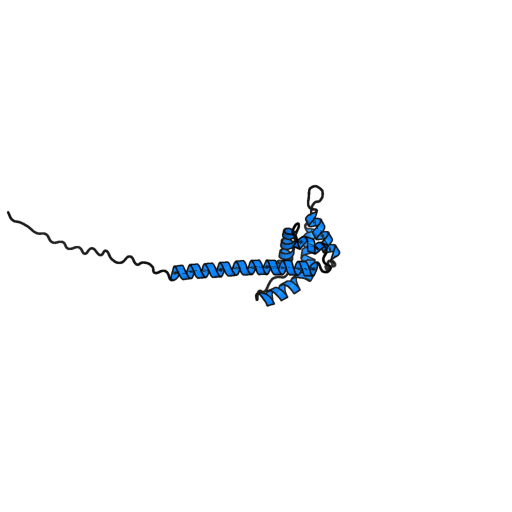0 95.31 94 HIS A N 1
ATOM 719 C CA . HIS A 1 94 ? 0.027 -8.990 -2.196 1.00 95.31 94 HIS A CA 1
ATOM 720 C C . HIS A 1 94 ? 0.529 -7.736 -1.468 1.00 95.31 94 HIS A C 1
ATOM 722 O O . HIS A 1 94 ? 0.281 -7.580 -0.275 1.00 95.31 94 HIS A O 1
ATOM 728 N N . LEU A 1 95 ? 1.174 -6.796 -2.169 1.00 95.12 95 LEU A N 1
ATOM 729 C CA . LEU A 1 95 ? 1.593 -5.522 -1.574 1.00 95.12 95 LEU A CA 1
ATOM 730 C C . LEU A 1 95 ? 0.398 -4.706 -1.052 1.00 95.12 95 LEU A C 1
ATOM 732 O O . LEU A 1 95 ? 0.477 -4.137 0.035 1.00 95.12 95 LEU A O 1
ATOM 736 N N . THR A 1 96 ? -0.727 -4.699 -1.770 1.00 96.38 96 THR A N 1
ATOM 737 C CA . THR A 1 96 ? -1.982 -4.079 -1.307 1.00 96.38 96 THR A CA 1
ATOM 738 C C . THR A 1 96 ? -2.416 -4.665 0.034 1.00 96.38 96 THR A C 1
ATOM 740 O O . THR A 1 96 ? -2.720 -3.918 0.964 1.00 96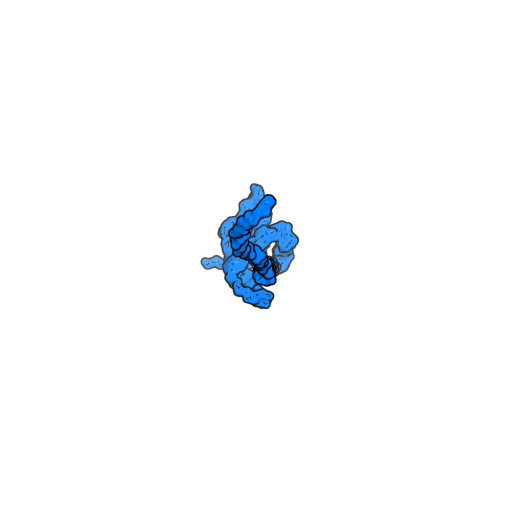.38 96 THR A O 1
ATOM 743 N N . ASP A 1 97 ? -2.404 -5.992 0.161 1.00 95.44 97 ASP A N 1
ATOM 744 C CA . ASP A 1 97 ? -2.799 -6.682 1.390 1.00 95.44 97 ASP A CA 1
ATOM 745 C C . ASP A 1 97 ? -1.873 -6.340 2.564 1.00 95.44 97 ASP A C 1
ATOM 747 O O . ASP A 1 97 ? -2.348 -6.117 3.683 1.00 95.44 97 ASP A O 1
ATOM 751 N N . LEU A 1 98 ? -0.561 -6.249 2.315 1.00 95.62 98 LEU A N 1
ATOM 752 C CA . LEU A 1 98 ? 0.417 -5.820 3.320 1.00 95.62 98 LEU A CA 1
ATOM 753 C C . LEU A 1 98 ? 0.119 -4.401 3.811 1.00 95.62 98 LEU A C 1
ATOM 755 O O . LEU A 1 98 ? 0.028 -4.174 5.018 1.00 95.62 98 LEU A O 1
ATOM 759 N N . VAL A 1 99 ? -0.094 -3.466 2.885 1.00 96.12 99 VAL A N 1
ATOM 760 C CA . VAL A 1 99 ? -0.353 -2.056 3.199 1.00 96.12 99 VAL A CA 1
ATOM 761 C C . VAL A 1 99 ? -1.672 -1.881 3.949 1.00 96.12 99 VAL A C 1
ATOM 763 O O . VAL A 1 99 ? -1.715 -1.195 4.970 1.00 96.12 99 VAL A O 1
ATOM 766 N N . VAL A 1 100 ? -2.749 -2.538 3.507 1.00 96.12 100 VAL A N 1
ATOM 767 C CA . VAL A 1 100 ? -4.046 -2.494 4.203 1.00 96.12 100 VAL A CA 1
ATOM 768 C C . VAL A 1 100 ? -3.916 -3.042 5.620 1.00 96.12 100 VAL A C 1
ATOM 770 O O . VAL A 1 100 ? -4.428 -2.435 6.564 1.00 96.12 100 VAL A O 1
ATOM 773 N N . ARG A 1 101 ? -3.219 -4.173 5.790 1.00 94.75 101 ARG A N 1
ATOM 774 C CA . ARG A 1 101 ? -2.997 -4.777 7.107 1.00 94.75 101 ARG A CA 1
ATOM 775 C C . ARG A 1 101 ? -2.235 -3.834 8.033 1.00 94.75 101 ARG A C 1
ATOM 777 O O . ARG A 1 101 ? -2.657 -3.672 9.178 1.00 94.75 101 ARG A O 1
ATOM 784 N N . GLU A 1 102 ? -1.173 -3.202 7.541 1.00 94.62 102 GLU A N 1
ATOM 785 C CA . GLU A 1 102 ? -0.357 -2.270 8.324 1.00 94.62 102 GLU A CA 1
ATOM 786 C C . GLU A 1 102 ? -1.154 -1.029 8.746 1.00 94.62 102 GLU A C 1
ATOM 788 O O . GLU A 1 102 ? -1.210 -0.692 9.934 1.00 94.62 102 GLU A O 1
ATOM 793 N N . ILE A 1 103 ? -1.845 -0.379 7.803 1.00 93.62 103 ILE A N 1
ATOM 794 C CA . ILE A 1 103 ? -2.628 0.831 8.094 1.00 93.62 103 ILE A CA 1
ATOM 795 C C . ILE A 1 103 ? -3.762 0.507 9.073 1.00 93.62 103 ILE A C 1
ATOM 797 O O . ILE A 1 103 ? -3.990 1.241 10.038 1.00 93.62 103 ILE A O 1
ATOM 801 N N . ARG A 1 104 ? -4.451 -0.624 8.884 1.00 92.94 104 ARG A N 1
ATOM 802 C CA . ARG A 1 104 ? -5.513 -1.076 9.792 1.00 92.94 104 ARG A CA 1
ATOM 803 C C . ARG A 1 104 ? -4.976 -1.407 11.183 1.00 92.94 104 ARG A C 1
ATOM 805 O O . ARG A 1 104 ? -5.638 -1.091 12.176 1.00 92.94 104 ARG A O 1
ATOM 812 N N . GLY A 1 105 ? -3.809 -2.042 11.269 1.00 91.38 105 GLY A N 1
ATOM 813 C CA . GLY A 1 105 ? -3.121 -2.314 12.530 1.00 91.38 105 GLY A CA 1
ATOM 814 C C . GLY A 1 105 ? -2.807 -1.022 13.284 1.00 91.38 105 GLY A C 1
ATOM 815 O O . GLY A 1 105 ? -3.227 -0.861 14.432 1.00 91.38 105 GLY A O 1
ATOM 816 N N . SER A 1 106 ? -2.183 -0.066 12.595 1.00 89.25 106 SER A N 1
ATOM 817 C CA . SER A 1 106 ? -1.834 1.256 13.129 1.00 89.25 106 SER A CA 1
ATOM 818 C C . SER A 1 106 ? -3.058 2.063 13.576 1.00 89.25 106 SER A C 1
ATOM 820 O O . SER A 1 106 ? -3.077 2.625 14.676 1.00 89.25 106 SER A O 1
ATOM 822 N N . TYR A 1 107 ? -4.129 2.073 12.777 1.00 88.31 107 TYR A N 1
ATOM 823 C CA . TYR A 1 107 ? -5.383 2.737 13.138 1.00 88.31 107 TYR A CA 1
ATOM 824 C C . TYR A 1 107 ? -5.990 2.143 14.416 1.00 88.31 107 TYR A C 1
ATOM 826 O O . TYR A 1 107 ? -6.322 2.872 15.352 1.00 88.31 107 TYR A O 1
ATOM 834 N N . ARG A 1 108 ? -6.086 0.809 14.505 1.00 85.94 108 ARG A N 1
ATOM 835 C CA . ARG A 1 108 ? -6.635 0.123 15.687 1.00 85.94 108 ARG A CA 1
ATOM 836 C C . ARG A 1 108 ? -5.803 0.362 16.938 1.00 85.94 108 ARG A C 1
ATOM 838 O O . ARG A 1 108 ? -6.386 0.565 18.001 1.00 85.94 108 ARG A O 1
ATOM 845 N N . ALA A 1 109 ? -4.478 0.343 16.824 1.00 85.44 109 ALA A N 1
ATOM 846 C CA . ALA A 1 109 ? -3.591 0.665 17.936 1.00 85.44 109 ALA A CA 1
ATOM 847 C C . ALA A 1 109 ? -3.862 2.088 18.452 1.00 85.44 109 ALA A C 1
ATOM 849 O O . ALA A 1 109 ? -4.057 2.290 19.649 1.00 85.44 109 ALA A O 1
ATOM 850 N N . THR A 1 110 ? -3.999 3.051 17.541 1.00 82.81 110 THR A N 1
ATOM 851 C CA . THR A 1 110 ? -4.243 4.460 17.880 1.00 82.81 110 THR A CA 1
ATOM 852 C C . THR A 1 110 ? -5.615 4.674 18.529 1.00 82.81 110 THR A C 1
ATOM 854 O O . THR A 1 110 ? -5.731 5.373 19.538 1.00 82.81 110 THR A O 1
ATOM 857 N N . VAL A 1 111 ? -6.669 4.049 17.992 1.00 78.50 111 VAL A N 1
ATOM 858 C CA . VAL A 1 111 ? -8.024 4.141 18.560 1.00 78.50 111 VAL A CA 1
ATOM 859 C C . VAL A 1 111 ? -8.100 3.479 19.935 1.00 78.50 111 VAL A C 1
ATOM 861 O O . VAL A 1 111 ? -8.691 4.064 20.840 1.00 78.50 111 VAL A O 1
ATOM 864 N N . ARG A 1 112 ? -7.473 2.310 20.129 1.00 70.12 112 ARG A N 1
ATOM 865 C CA . ARG A 1 112 ? -7.411 1.646 21.444 1.00 70.12 112 ARG A CA 1
ATOM 866 C C . ARG A 1 112 ? -6.760 2.542 22.493 1.00 70.12 112 ARG A C 1
ATOM 868 O O . ARG A 1 112 ? -7.388 2.814 23.507 1.00 70.12 112 ARG A O 1
ATOM 875 N N . VAL A 1 113 ? -5.591 3.110 22.192 1.00 69.81 113 VAL A N 1
ATOM 876 C CA . VAL A 1 113 ? -4.898 4.041 23.102 1.00 69.81 113 VAL A CA 1
ATOM 877 C C . VAL A 1 113 ? -5.774 5.248 23.457 1.00 69.81 113 VAL A C 1
ATOM 879 O O . VAL A 1 113 ? -5.803 5.680 24.609 1.00 69.81 113 VAL A O 1
ATOM 882 N N . ARG A 1 114 ? -6.531 5.800 22.497 1.00 68.56 114 ARG A N 1
ATOM 883 C CA . ARG A 1 114 ? -7.453 6.917 22.761 1.00 68.56 114 ARG A CA 1
ATOM 884 C C . ARG A 1 114 ? -8.609 6.511 23.679 1.00 68.56 114 ARG A C 1
ATOM 886 O O . ARG A 1 114 ? -8.977 7.295 24.555 1.00 68.56 114 ARG A O 1
ATOM 893 N N . THR A 1 115 ? -9.178 5.325 23.479 1.00 71.75 115 THR A N 1
ATOM 894 C CA . THR A 1 115 ? -10.251 4.787 24.326 1.00 71.75 115 THR A CA 1
ATOM 895 C C . THR A 1 115 ? -9.746 4.514 25.735 1.00 71.75 115 THR A C 1
ATOM 897 O O . THR A 1 115 ? -10.376 4.969 26.684 1.00 71.75 115 THR A O 1
ATOM 900 N N . ASP A 1 116 ? -8.577 3.889 25.876 1.00 72.56 116 ASP A N 1
ATOM 901 C CA . ASP A 1 116 ? -7.965 3.598 27.174 1.00 72.56 116 ASP A CA 1
ATOM 902 C C . ASP A 1 116 ? -7.635 4.891 27.923 1.00 72.56 116 ASP A C 1
ATOM 904 O O . ASP A 1 116 ? -7.983 5.041 29.089 1.00 72.56 116 ASP A O 1
ATOM 908 N N . ARG A 1 117 ? -7.076 5.900 27.242 1.00 68.31 117 ARG A N 1
ATOM 909 C CA . ARG A 1 117 ? -6.826 7.217 27.847 1.00 68.31 117 ARG A CA 1
ATOM 910 C C . ARG A 1 117 ? -8.115 7.911 28.288 1.00 68.31 117 ARG A C 1
ATOM 912 O O . ARG A 1 117 ? -8.129 8.562 29.330 1.00 68.31 117 ARG A O 1
ATOM 919 N N . ARG A 1 118 ? -9.197 7.798 27.510 1.00 68.75 118 ARG A N 1
ATOM 920 C CA . ARG A 1 118 ? -10.509 8.345 27.888 1.00 68.75 118 ARG A CA 1
ATOM 921 C C . ARG A 1 118 ? -11.106 7.587 29.074 1.00 68.75 118 ARG A C 1
ATOM 923 O O . ARG A 1 118 ? -11.667 8.233 29.949 1.00 68.75 118 ARG A O 1
ATOM 930 N N . ALA A 1 119 ? -10.965 6.265 29.115 1.00 66.88 119 ALA A N 1
ATOM 931 C CA . ALA A 1 119 ? -11.404 5.436 30.231 1.00 66.88 119 ALA A CA 1
ATOM 932 C C . ALA A 1 119 ? -10.625 5.773 31.510 1.00 66.88 119 ALA A C 1
ATOM 934 O O . ALA A 1 119 ? -11.236 6.030 32.539 1.00 66.88 119 ALA A O 1
ATOM 935 N N . VAL A 1 120 ? -9.296 5.891 31.428 1.00 72.12 120 VAL A N 1
ATOM 936 C CA . VAL A 1 120 ? -8.442 6.335 32.542 1.00 72.12 120 VAL A CA 1
ATOM 937 C C . VAL A 1 120 ? -8.841 7.733 33.018 1.00 72.12 120 VAL A C 1
ATOM 939 O O . VAL A 1 120 ? -8.976 7.951 34.218 1.00 72.12 120 VAL A O 1
ATOM 942 N N . LYS A 1 121 ? -9.097 8.674 32.098 1.00 76.88 121 LYS A N 1
ATOM 943 C CA . LYS A 1 121 ? -9.575 10.016 32.457 1.00 76.88 121 LYS A CA 1
ATOM 944 C C . LYS A 1 121 ? -10.948 9.977 33.145 1.00 76.88 121 LYS A C 1
ATOM 946 O O . LYS A 1 121 ? -11.129 10.662 34.140 1.00 76.88 121 LYS A O 1
ATOM 951 N N . ALA A 1 122 ? -11.885 9.166 32.653 1.00 71.25 122 ALA A N 1
ATOM 952 C CA . ALA A 1 122 ? -13.210 9.021 33.258 1.00 71.25 122 ALA A CA 1
ATOM 953 C C . ALA A 1 122 ? -13.147 8.389 34.659 1.00 71.25 122 ALA A C 1
ATOM 955 O O . ALA A 1 122 ? -13.890 8.797 35.542 1.00 71.25 122 ALA A O 1
ATOM 956 N N . ILE A 1 123 ? -12.237 7.434 34.884 1.00 70.75 123 ILE A N 1
ATOM 957 C CA . ILE A 1 123 ? -11.988 6.858 36.214 1.00 70.75 123 ILE A CA 1
ATOM 958 C C . ILE A 1 123 ? -11.388 7.913 37.153 1.00 70.75 123 ILE A C 1
ATOM 960 O O . ILE A 1 123 ? -11.811 8.005 38.298 1.00 70.75 123 ILE A O 1
ATOM 964 N N . ALA A 1 124 ? -10.453 8.738 36.671 1.00 69.88 124 ALA A N 1
ATOM 965 C CA . ALA A 1 124 ? -9.878 9.830 37.458 1.00 69.88 124 ALA A CA 1
ATOM 966 C C . ALA A 1 124 ? -10.905 10.926 37.807 1.00 69.88 124 ALA A C 1
ATOM 968 O O . ALA A 1 124 ? -10.834 11.490 38.890 1.00 69.88 124 ALA A O 1
ATOM 969 N N . GLU A 1 125 ? -11.864 11.212 36.920 1.00 72.31 125 GLU A N 1
ATOM 970 C CA . GLU A 1 125 ? -12.965 12.157 37.180 1.00 72.31 125 GLU A CA 1
ATOM 971 C C . GLU A 1 125 ? -14.056 11.572 38.097 1.00 72.31 125 GLU A C 1
ATOM 973 O O . GLU A 1 125 ? -14.726 12.322 38.799 1.00 72.31 125 GLU A O 1
ATOM 978 N N . ALA A 1 126 ? -14.248 10.248 38.095 1.00 67.62 126 ALA A N 1
ATOM 979 C CA . ALA A 1 126 ? -15.225 9.557 38.942 1.00 67.62 126 ALA A CA 1
ATOM 980 C C . ALA A 1 126 ? -14.668 9.143 40.315 1.00 67.62 126 ALA A C 1
ATOM 982 O O . ALA A 1 126 ? -15.438 8.744 41.190 1.00 67.62 126 ALA A O 1
ATOM 983 N N . ALA A 1 1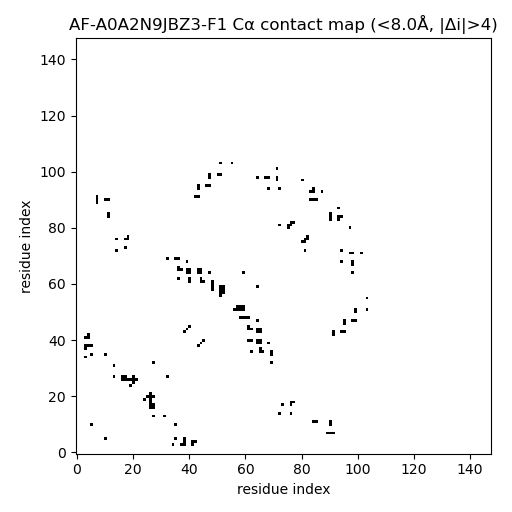27 ? -13.349 9.213 40.509 1.00 57.06 127 ALA A N 1
ATOM 984 C CA . ALA A 1 127 ? -12.746 9.039 41.818 1.00 57.06 127 ALA A CA 1
ATOM 985 C C . ALA A 1 127 ? -13.197 10.205 42.716 1.00 57.06 127 ALA A C 1
ATOM 987 O O . ALA A 1 127 ? -12.992 11.364 42.340 1.00 57.06 127 ALA A O 1
ATOM 988 N N . PRO A 1 128 ? -13.827 9.940 43.875 1.00 51.69 128 PRO A N 1
ATOM 989 C CA . PRO A 1 128 ? -14.184 11.005 44.793 1.00 51.69 128 PRO A CA 1
ATOM 990 C C . PRO A 1 128 ? -12.899 11.737 45.182 1.00 51.69 128 PRO A C 1
ATOM 992 O O . PRO A 1 128 ? -11.928 11.114 45.611 1.00 51.69 128 PRO A O 1
ATOM 995 N N . HIS A 1 129 ? -12.881 13.062 45.013 1.00 56.53 129 HIS A N 1
ATOM 996 C CA . HIS A 1 129 ? -12.003 13.886 45.830 1.00 56.53 129 HIS A CA 1
ATOM 997 C C . HIS A 1 129 ? -12.400 13.583 47.270 1.00 56.53 129 HIS A C 1
ATOM 999 O O . HIS A 1 129 ? -13.493 13.961 47.694 1.00 56.53 129 HIS A O 1
ATOM 1005 N N . GLU A 1 130 ? -11.563 12.826 47.980 1.00 50.84 130 GLU A N 1
ATOM 1006 C CA . GLU A 1 130 ? -11.607 12.784 49.434 1.00 50.84 130 GLU A CA 1
ATOM 1007 C C . GLU A 1 130 ? -11.474 14.234 49.888 1.00 50.84 130 GLU A C 1
ATOM 1009 O O . GLU A 1 130 ? -10.404 14.837 49.829 1.00 50.84 130 GLU A O 1
ATOM 1014 N N . GLY A 1 131 ? -12.624 14.827 50.203 1.00 46.97 131 GLY A N 1
ATOM 1015 C CA . GLY A 1 131 ? -12.695 16.124 50.826 1.00 46.97 131 GLY A CA 1
ATOM 1016 C C . GLY A 1 131 ? -11.959 16.021 52.147 1.00 46.97 131 GLY A C 1
ATOM 1017 O O . GLY A 1 131 ? -12.314 15.208 53.001 1.00 46.97 131 GLY A O 1
ATOM 1018 N N . GLU A 1 132 ? -10.936 16.849 52.298 1.00 48.00 132 GLU A N 1
ATOM 1019 C CA . GLU A 1 132 ? -10.472 17.302 53.599 1.00 48.00 132 GLU A CA 1
ATOM 1020 C C . GLU A 1 132 ? -11.682 17.918 54.320 1.00 48.00 132 GLU A C 1
ATOM 1022 O O . GLU A 1 132 ? -12.044 19.070 54.089 1.00 48.00 132 GLU A O 1
ATOM 1027 N N . SER A 1 133 ? -12.368 17.115 55.136 1.00 44.16 133 SER A N 1
ATOM 1028 C CA . SER A 1 133 ? -13.396 17.596 56.055 1.00 44.16 133 SER A CA 1
ATOM 1029 C C . SER A 1 133 ? -12.736 17.890 57.396 1.00 44.16 133 SER A C 1
ATOM 1031 O O . SER A 1 133 ? -12.219 16.991 58.052 1.00 44.16 133 SER A O 1
ATOM 1033 N N . GLU A 1 134 ? -12.802 19.169 57.757 1.00 45.12 134 GLU A N 1
ATOM 1034 C CA . GLU A 1 134 ? -12.951 19.700 59.114 1.00 45.12 134 GLU A CA 1
ATOM 1035 C C . GLU A 1 134 ? -11.891 19.368 60.170 1.00 45.12 134 GLU A C 1
ATOM 1037 O O . GLU A 1 134 ? -11.903 18.344 60.850 1.00 45.12 134 GLU A O 1
ATOM 1042 N N . GLY A 1 135 ? -11.081 20.390 60.440 1.00 42.75 135 GLY A N 1
ATOM 1043 C CA . GLY A 1 135 ? -10.521 20.656 61.757 1.00 42.75 135 GLY A CA 1
ATOM 1044 C C . GLY A 1 135 ? -10.745 22.118 62.134 1.00 42.75 135 GLY A C 1
ATOM 1045 O O . GLY A 1 135 ? -9.775 22.825 62.388 1.00 42.75 135 GLY A O 1
ATOM 1046 N N . ASP A 1 136 ? -12.001 22.580 62.126 1.00 45.62 136 ASP A N 1
ATOM 1047 C CA . ASP A 1 136 ? -12.399 23.872 62.701 1.00 45.62 136 ASP A CA 1
ATOM 1048 C C . ASP A 1 136 ? -12.195 23.799 64.226 1.00 45.62 136 ASP A C 1
ATOM 1050 O O . ASP A 1 136 ? -13.053 23.343 64.985 1.00 45.62 136 ASP A O 1
ATOM 1054 N N . GLN A 1 137 ? -11.004 24.180 64.693 1.00 51.06 137 GLN A N 1
ATOM 1055 C CA . GLN A 1 137 ? -10.740 24.374 66.116 1.00 51.06 137 GLN A CA 1
ATOM 1056 C C . GLN A 1 137 ? -11.259 25.752 66.505 1.00 51.06 137 GLN A C 1
ATOM 1058 O O . GLN A 1 137 ? -10.580 26.767 66.369 1.00 51.06 137 GLN A O 1
ATOM 1063 N N . HIS A 1 138 ? -12.510 25.749 66.959 1.00 42.62 138 HIS A N 1
ATOM 1064 C CA . HIS A 1 138 ? -13.161 26.886 67.577 1.00 42.62 138 HIS A CA 1
ATOM 1065 C C . HIS A 1 138 ? -12.385 27.304 68.832 1.00 42.62 138 HIS A C 1
ATOM 1067 O O . HIS A 1 138 ? -12.258 26.559 69.805 1.00 42.62 138 HIS A O 1
ATOM 1073 N N . GLU A 1 139 ? -11.854 28.514 68.752 1.00 47.12 139 GLU A N 1
ATOM 1074 C CA . GLU A 1 139 ? -11.350 29.334 69.837 1.00 47.12 139 GLU A CA 1
ATOM 1075 C C . GLU A 1 139 ? -12.406 29.432 70.951 1.00 47.12 139 GLU A C 1
ATOM 1077 O O . GLU A 1 139 ? -13.559 29.796 70.725 1.00 47.12 139 GLU A O 1
ATOM 1082 N N . SER A 1 140 ? -12.035 29.065 72.173 1.00 46.75 140 SER A N 1
ATOM 1083 C CA . SER A 1 140 ? -12.789 29.415 73.376 1.00 46.75 140 SER A CA 1
ATOM 1084 C C . SER A 1 140 ? -11.787 29.731 74.470 1.00 46.75 140 SER A C 1
ATOM 1086 O O . SER A 1 140 ? -11.284 28.872 75.193 1.00 46.75 140 SER A O 1
ATOM 1088 N N . ASP A 1 141 ? -11.454 31.012 74.465 1.00 50.44 141 ASP A N 1
ATOM 1089 C CA . ASP A 1 141 ? -10.874 31.780 75.545 1.00 50.44 141 ASP A CA 1
ATOM 1090 C C . ASP A 1 141 ? -11.809 31.700 76.764 1.00 50.44 141 ASP A C 1
ATOM 1092 O O . ASP A 1 141 ? -12.958 32.130 76.686 1.00 50.44 141 ASP A O 1
ATOM 1096 N N . ASP A 1 142 ? -11.345 31.113 77.870 1.00 45.38 142 ASP A N 1
ATOM 1097 C CA . ASP A 1 142 ? -11.904 31.413 79.190 1.00 45.38 142 ASP A CA 1
ATOM 1098 C C . ASP A 1 142 ? -10.877 31.108 80.297 1.00 45.38 142 ASP A C 1
ATOM 1100 O O . ASP A 1 142 ? -10.687 29.980 80.763 1.00 45.38 142 ASP A O 1
ATOM 1104 N N . ARG A 1 143 ? -10.161 32.156 80.709 1.00 50.00 143 ARG A N 1
ATOM 1105 C CA . ARG A 1 143 ? -9.623 32.307 82.067 1.00 50.00 143 ARG A CA 1
ATOM 1106 C C . ARG A 1 143 ? -10.486 33.371 82.741 1.00 50.00 143 ARG A C 1
ATOM 1108 O O . ARG A 1 143 ? -10.663 34.435 82.151 1.00 50.00 143 ARG A O 1
ATOM 1115 N N . PRO A 1 144 ? -10.887 33.179 84.010 1.00 52.75 144 PRO A N 1
ATOM 1116 C CA . PRO A 1 144 ? -10.034 33.737 85.060 1.00 52.75 144 PRO A CA 1
ATOM 1117 C C . PRO A 1 144 ? -10.006 32.985 86.410 1.00 52.75 144 PRO A C 1
ATOM 1119 O O . PRO A 1 144 ? -10.952 32.341 86.841 1.00 52.75 144 PRO A O 1
ATOM 1122 N N . GLU A 1 145 ? -8.860 33.172 87.069 1.00 49.25 145 GLU A N 1
ATOM 1123 C CA . GLU A 1 145 ? -8.665 33.487 88.493 1.00 49.25 145 GLU A CA 1
ATOM 1124 C C . GLU A 1 145 ? -9.062 32.543 89.655 1.00 49.25 145 GLU A C 1
ATOM 1126 O O . GLU A 1 145 ? -10.220 32.299 89.957 1.00 49.25 145 GLU A O 1
ATOM 1131 N N . GLN A 1 146 ? -8.004 32.239 90.431 1.00 45.94 146 GLN A N 1
ATOM 1132 C CA . GLN A 1 146 ? -7.886 32.296 91.900 1.00 45.94 146 GLN A CA 1
ATOM 1133 C C . GLN A 1 146 ? -8.684 31.307 92.778 1.00 45.94 146 GLN A C 1
ATOM 1135 O O . GLN A 1 146 ? -9.899 31.393 92.884 1.00 45.94 146 GLN A O 1
ATOM 1140 N N . LEU A 1 147 ? -7.968 30.487 93.571 1.00 43.59 147 LEU A N 1
ATOM 1141 C CA . LEU A 1 147 ? -7.871 30.600 95.046 1.00 43.59 147 LEU A CA 1
ATOM 1142 C C . LEU A 1 147 ? -7.269 29.333 95.700 1.00 43.59 147 LEU A C 1
ATOM 1144 O O . LEU A 1 147 ? -7.808 28.242 95.548 1.00 43.59 147 LEU A O 1
ATOM 1148 N N . ARG A 1 148 ? -6.269 29.593 96.561 1.00 44.38 148 ARG A N 1
ATOM 1149 C CA . ARG A 1 148 ? -5.651 28.774 97.632 1.00 44.38 148 ARG A CA 1
ATOM 1150 C C . ARG A 1 148 ? -4.526 27.805 97.285 1.00 44.38 148 ARG A C 1
ATOM 1152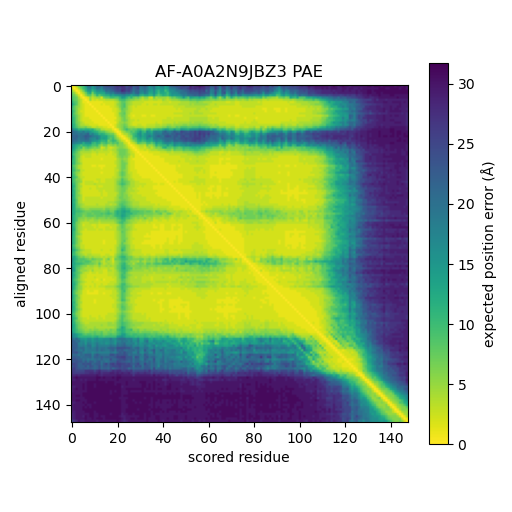 O O . ARG A 1 148 ? -4.767 26.790 96.607 1.00 44.38 148 ARG A O 1
#

Sequence (148 aa):
MTNASWRDDELRAFFSALRGGGIFSAGPDDDARDRFIAAARLRLAPEVQRRLLTDVGAVTDADGVARAALDVLERELWGKAGTWLMVTVDPWGHLTDLVVREIRGSYRATVRVRTDRRAVKAIAEAAPHEGESEGDQHESDDRPEQLR

pLDDT: mean 80.05, std 17.83, range [36.09, 96.5]

Solvent-accessible surface area (backbone atoms only — not comparable to full-atom values): 8760 Å² total; per-residue (Å²): 136,77,87,57,76,72,50,68,66,55,51,40,50,51,54,48,36,55,61,51,44,47,102,89,31,83,39,70,50,69,68,55,51,50,52,47,33,54,22,30,35,71,69,36,20,64,58,41,39,55,49,39,34,71,75,70,68,44,90,69,56,43,69,59,46,14,51,49,42,51,55,51,52,65,70,24,58,86,36,75,72,36,54,45,46,73,71,47,96,51,36,65,60,53,49,36,54,53,41,46,50,51,54,52,49,54,50,51,54,55,51,48,53,53,52,51,52,50,50,53,50,50,51,62,71,68,48,76,78,80,70,89,75,80,84,85,78,78,86,76,90,81,84,84,84,89,88,137

Nearest PDB structures (foldseek):
  1t6q-assembly1_B-2  TM=2.432E-01  e=3.612E+00  Streptomyces coelicolor
  7y7t-assembly1_B  TM=2.824E-01  e=6.649E+00  Neurospora crassa

Organism: NCBI:txid75385

Mean predicted aligned error: 12.66 Å